Protein AF-A0A1Z9T5D2-F1 (afdb_monomer_lite)

Foldseek 3Di:
DDLVVVLVPDEAECPLCQWQDDPRRHRDDPVVVVVVLVVNVVSVNQEYEEEPVRLPPDPSLQPRDLSHEYEYEYEDDLVLLDLVVVLVRVVVSCVSNNPRHYQEYEHPDQVCLVDPSNVSSVVSVVVVVVVCSPPNHDYDDVPPPVVPD

Structure (mmCIF, N/CA/C/O backbone):
data_AF-A0A1Z9T5D2-F1
#
_entry.id   AF-A0A1Z9T5D2-F1
#
loop_
_atom_site.group_PDB
_atom_site.id
_atom_site.type_symbol
_atom_site.label_atom_id
_atom_site.label_alt_id
_atom_site.label_comp_id
_atom_site.label_asym_id
_atom_site.label_entity_id
_atom_site.label_seq_id
_atom_site.pdbx_PDB_ins_code
_atom_site.Cartn_x
_atom_site.Cartn_y
_atom_site.Cartn_z
_atom_site.occupancy
_atom_site.B_iso_or_equiv
_atom_site.auth_seq_id
_atom_site.auth_comp_id
_atom_site.auth_asym_id
_atom_site.auth_atom_id
_atom_site.pdbx_PDB_model_num
ATOM 1 N N . MET A 1 1 ? -8.525 -21.112 16.787 1.00 65.75 1 MET A N 1
ATOM 2 C CA . MET A 1 1 ? -7.500 -20.065 16.531 1.00 65.75 1 MET A CA 1
ATOM 3 C C . MET A 1 1 ? -7.597 -19.000 17.621 1.00 65.75 1 MET A C 1
ATOM 5 O O . MET A 1 1 ? -8.701 -18.560 17.895 1.00 65.75 1 MET A O 1
ATOM 9 N N . ASN A 1 2 ? -6.492 -18.599 18.263 1.00 87.81 2 ASN A N 1
ATOM 10 C CA . ASN A 1 2 ? -6.529 -17.574 19.321 1.00 87.81 2 ASN A CA 1
ATOM 11 C C . ASN A 1 2 ? -7.010 -16.214 18.758 1.00 87.81 2 ASN A C 1
ATOM 13 O O . ASN A 1 2 ? -6.556 -15.792 17.692 1.00 87.81 2 ASN A O 1
ATOM 17 N N . LYS A 1 3 ? -7.896 -15.520 19.488 1.00 83.38 3 LYS A N 1
ATOM 18 C CA . LYS A 1 3 ? -8.447 -14.192 19.158 1.00 83.38 3 LYS A CA 1
ATOM 19 C C . LYS A 1 3 ? -7.366 -13.158 18.820 1.00 83.38 3 LYS A C 1
ATOM 21 O O . LYS A 1 3 ? -7.546 -12.376 17.891 1.00 83.38 3 LYS A O 1
ATOM 26 N N . SER A 1 4 ? -6.232 -13.178 19.521 1.00 84.50 4 SER A N 1
ATOM 27 C CA . SER A 1 4 ? -5.092 -12.296 19.226 1.00 84.50 4 SER A CA 1
ATOM 28 C C . SER A 1 4 ? -4.488 -12.580 17.841 1.00 84.50 4 SER A C 1
ATOM 30 O O . SER A 1 4 ? -4.288 -11.670 17.037 1.00 84.50 4 SER A O 1
ATOM 32 N N . LYS A 1 5 ? -4.311 -13.866 17.506 1.00 86.38 5 LYS A N 1
ATOM 33 C CA . LYS A 1 5 ? -3.796 -14.321 16.203 1.00 86.38 5 LYS A CA 1
ATOM 34 C C . LYS A 1 5 ? -4.759 -14.024 15.050 1.00 86.38 5 LYS A C 1
ATOM 36 O O . LYS A 1 5 ? -4.313 -13.828 13.927 1.00 86.38 5 LYS A O 1
ATOM 41 N N . PHE A 1 6 ? -6.066 -14.002 15.308 1.00 87.44 6 PHE A N 1
ATOM 42 C CA . PHE A 1 6 ? -7.050 -13.576 14.312 1.00 87.44 6 PHE A CA 1
ATOM 43 C C . PHE A 1 6 ? -6.933 -12.076 14.019 1.00 87.44 6 PHE A C 1
ATOM 45 O O . PHE A 1 6 ? -6.797 -11.684 12.866 1.00 87.44 6 PHE A O 1
ATOM 52 N N . LYS A 1 7 ? -6.910 -11.241 15.064 1.00 84.81 7 LYS A N 1
ATOM 53 C CA . LYS A 1 7 ? -6.838 -9.777 14.940 1.00 84.81 7 LYS A CA 1
ATOM 54 C C . LYS A 1 7 ? -5.613 -9.301 14.159 1.00 84.81 7 LYS A C 1
ATOM 56 O O . LYS A 1 7 ? -5.738 -8.397 13.342 1.00 84.81 7 LYS A O 1
ATOM 61 N N . SER A 1 8 ? -4.456 -9.939 14.345 1.00 84.62 8 SER A N 1
ATOM 62 C CA . SER A 1 8 ? -3.222 -9.578 13.628 1.00 84.62 8 SER A CA 1
ATOM 63 C C . SER A 1 8 ? -3.243 -9.879 12.121 1.00 84.62 8 SER A C 1
ATOM 65 O O . SER A 1 8 ? -2.374 -9.394 11.388 1.00 84.62 8 SER A O 1
ATOM 67 N N . ARG A 1 9 ? -4.228 -10.664 11.661 1.00 88.06 9 ARG A N 1
ATOM 68 C CA . ARG A 1 9 ? -4.466 -11.008 10.250 1.00 88.06 9 ARG A CA 1
ATOM 69 C C . ARG A 1 9 ? -5.486 -10.096 9.571 1.00 88.06 9 ARG A C 1
ATOM 71 O O . ARG A 1 9 ? -5.658 -10.201 8.364 1.00 88.06 9 ARG A O 1
ATOM 78 N N . LEU A 1 10 ? -6.160 -9.228 10.325 1.00 92.94 10 LEU A N 1
ATOM 79 C CA . LEU A 1 10 ? -7.132 -8.293 9.772 1.00 92.94 10 LEU A CA 1
ATOM 80 C C . LEU A 1 10 ? -6.442 -7.013 9.297 1.00 92.94 10 LEU A C 1
ATOM 82 O O . LEU A 1 10 ? -5.561 -6.471 9.968 1.00 92.94 10 LEU A O 1
ATOM 86 N N . ILE A 1 11 ? -6.888 -6.524 8.145 1.00 93.12 11 ILE A N 1
ATOM 87 C CA . ILE A 1 11 ? -6.478 -5.258 7.546 1.00 93.12 11 ILE A CA 1
ATOM 88 C C . ILE A 1 11 ? -7.727 -4.494 7.114 1.00 93.12 11 ILE A C 1
ATOM 90 O O . ILE A 1 11 ? -8.707 -5.095 6.675 1.00 93.12 11 ILE A O 1
ATOM 94 N N . ILE A 1 12 ? -7.713 -3.173 7.271 1.00 93.69 12 ILE A N 1
ATOM 95 C CA . ILE A 1 12 ? -8.830 -2.316 6.871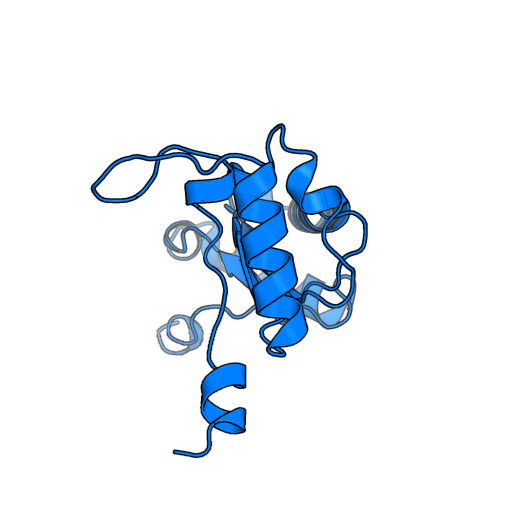 1.00 93.69 12 ILE A CA 1
ATOM 96 C C . ILE A 1 12 ? -8.643 -1.938 5.404 1.00 93.69 12 ILE A C 1
ATOM 98 O O . ILE A 1 12 ? -7.722 -1.190 5.086 1.00 93.69 12 ILE A O 1
ATOM 102 N N . GLY A 1 13 ? -9.519 -2.413 4.522 1.00 92.44 13 GLY A N 1
ATOM 103 C CA . GLY A 1 13 ? -9.605 -1.899 3.155 1.00 92.44 13 GLY A CA 1
ATOM 104 C C . GLY A 1 13 ? -10.225 -0.501 3.146 1.00 92.44 13 GLY A C 1
ATOM 105 O O . GLY A 1 13 ? -11.262 -0.282 3.768 1.00 92.44 13 GLY A O 1
ATOM 106 N N . SER A 1 14 ? -9.596 0.448 2.453 1.00 92.19 14 SER A N 1
ATOM 107 C CA . SER A 1 14 ? -10.001 1.865 2.478 1.00 92.19 14 SER A CA 1
ATOM 108 C C . SER A 1 14 ? -10.577 2.401 1.161 1.00 92.19 14 SER A C 1
ATOM 110 O O . SER A 1 14 ? -10.762 3.608 1.024 1.00 92.19 14 SER A O 1
ATOM 112 N N . ALA A 1 15 ? -10.918 1.533 0.202 1.00 90.44 15 ALA A N 1
ATOM 113 C CA . ALA A 1 15 ? -11.492 1.953 -1.081 1.00 90.44 15 ALA A CA 1
ATOM 114 C C . ALA A 1 15 ? -12.758 2.818 -0.888 1.00 90.44 15 ALA A C 1
ATOM 116 O O . ALA A 1 15 ? -12.799 3.967 -1.329 1.00 90.44 15 ALA A O 1
ATOM 117 N N . ASN A 1 16 ? -13.735 2.339 -0.110 1.00 91.62 16 ASN A N 1
ATOM 118 C CA . ASN A 1 16 ? -14.978 3.075 0.171 1.00 91.62 16 ASN A CA 1
ATOM 119 C C . ASN A 1 16 ? -14.788 4.336 1.029 1.00 91.62 16 ASN A C 1
ATOM 121 O O . ASN A 1 16 ? -15.738 5.089 1.226 1.00 91.62 16 ASN A O 1
ATOM 125 N N . PHE A 1 17 ? -13.598 4.595 1.582 1.00 91.50 17 PHE A N 1
ATOM 126 C CA . PHE A 1 17 ? -13.371 5.819 2.360 1.00 91.50 17 PHE A CA 1
ATOM 127 C C . PHE A 1 17 ? -13.304 7.057 1.461 1.00 91.50 17 PHE A C 1
ATOM 129 O O . PHE A 1 17 ? -13.531 8.181 1.912 1.00 91.50 17 PHE A O 1
ATOM 136 N N . THR A 1 18 ? -12.954 6.872 0.188 1.00 88.25 18 THR A N 1
ATOM 137 C CA . THR A 1 18 ? -12.598 7.986 -0.706 1.00 88.25 18 THR A CA 1
ATOM 138 C C . THR A 1 18 ? -13.406 8.015 -1.988 1.00 88.25 18 THR A C 1
ATOM 140 O O . THR A 1 18 ? -13.596 9.087 -2.557 1.00 88.25 18 THR A O 1
ATOM 143 N N . GLN A 1 19 ? -13.959 6.876 -2.386 1.00 88.56 19 GLN A N 1
ATOM 144 C CA . GLN A 1 19 ? -14.719 6.709 -3.614 1.00 88.56 19 GLN A CA 1
ATOM 145 C C . GLN A 1 19 ? -15.924 5.798 -3.382 1.00 88.56 19 GLN A C 1
ATOM 147 O O . GLN A 1 19 ? -15.987 5.064 -2.395 1.00 88.56 19 GLN A O 1
ATOM 152 N N . ASN A 1 20 ? -16.868 5.848 -4.314 1.00 90.62 20 ASN A N 1
ATOM 153 C CA . ASN A 1 20 ? -17.944 4.873 -4.416 1.00 90.62 20 ASN A CA 1
ATOM 154 C C . ASN A 1 20 ? -17.331 3.535 -4.850 1.00 90.62 20 ASN A C 1
ATOM 156 O O . ASN A 1 20 ? -16.667 3.467 -5.884 1.00 90.62 20 ASN A O 1
ATOM 160 N N . TYR A 1 21 ? -17.470 2.499 -4.026 1.00 88.81 21 TYR A N 1
ATOM 161 C CA . TYR A 1 21 ? -16.844 1.199 -4.270 1.00 88.81 21 TYR A CA 1
ATOM 162 C C . TYR A 1 21 ? -17.685 0.061 -3.675 1.00 88.81 21 TYR A C 1
ATOM 164 O O . TYR A 1 21 ? -18.464 0.269 -2.744 1.00 88.81 21 TYR A O 1
ATOM 172 N N . GLY A 1 22 ? -17.519 -1.151 -4.207 1.00 85.00 22 GLY A N 1
ATOM 173 C CA . GLY A 1 22 ? -18.288 -2.333 -3.814 1.00 85.00 22 GLY A CA 1
ATOM 174 C C . GLY A 1 22 ? -19.652 -2.421 -4.503 1.00 85.00 22 GLY A C 1
ATOM 175 O O . GLY A 1 22 ? -19.981 -1.591 -5.345 1.00 85.00 22 GLY A O 1
ATOM 176 N N . VAL A 1 23 ? -20.431 -3.443 -4.137 1.00 85.69 23 VAL A N 1
ATOM 177 C CA . VAL A 1 23 ? -21.735 -3.759 -4.753 1.00 85.69 23 VAL A CA 1
ATOM 178 C C . VAL A 1 23 ? -22.704 -2.583 -4.652 1.00 85.69 23 VAL A C 1
ATOM 180 O O . VAL A 1 23 ? -23.298 -2.190 -5.649 1.00 85.69 23 VAL A O 1
ATOM 183 N N . ASP A 1 24 ? -22.777 -1.962 -3.477 1.00 87.56 24 ASP A N 1
ATOM 184 C CA . ASP A 1 24 ? -23.694 -0.845 -3.233 1.00 87.56 24 ASP A CA 1
ATOM 185 C C . ASP A 1 24 ? -23.123 0.509 -3.687 1.00 87.56 24 ASP A C 1
ATOM 187 O O . ASP A 1 24 ? -23.804 1.529 -3.619 1.00 87.56 24 ASP A O 1
ATOM 191 N N . SER A 1 25 ? -21.863 0.546 -4.146 1.00 90.00 25 SER A N 1
ATOM 192 C CA . SER A 1 25 ? -21.186 1.755 -4.632 1.00 90.00 25 SER A CA 1
ATOM 193 C C . SER A 1 25 ? -21.246 2.938 -3.647 1.00 90.00 25 SER A C 1
ATOM 195 O O . SER A 1 25 ? -21.424 4.095 -4.026 1.00 90.00 25 SER A O 1
ATOM 197 N N . ILE A 1 26 ? -21.089 2.661 -2.347 1.00 91.50 26 ILE A N 1
ATOM 198 C CA . ILE A 1 26 ? -21.216 3.667 -1.282 1.00 91.50 26 ILE A CA 1
ATOM 199 C C . ILE A 1 26 ? -19.846 4.207 -0.879 1.00 91.50 26 ILE A C 1
ATOM 201 O O . ILE A 1 26 ? -18.946 3.443 -0.514 1.00 91.50 26 ILE A O 1
ATOM 205 N N . ARG A 1 27 ? -19.725 5.537 -0.833 1.00 92.06 27 ARG A N 1
ATOM 206 C CA . ARG A 1 27 ? -18.654 6.229 -0.111 1.00 92.06 27 ARG A CA 1
ATOM 207 C C . ARG A 1 27 ? -19.051 6.476 1.347 1.00 92.06 27 ARG A C 1
ATOM 209 O O . ARG A 1 27 ? -20.074 7.095 1.632 1.00 92.06 27 ARG A O 1
ATOM 216 N N . ILE A 1 28 ? -18.214 6.028 2.278 1.00 91.75 28 ILE A N 1
ATOM 217 C CA . ILE A 1 28 ? -18.450 6.149 3.722 1.00 91.75 28 ILE A CA 1
ATOM 218 C C . ILE A 1 28 ? -18.230 7.603 4.171 1.00 91.75 28 ILE A C 1
ATOM 220 O O . ILE A 1 28 ? -17.262 8.253 3.776 1.00 91.75 28 ILE A O 1
ATOM 224 N N . LYS A 1 29 ? -19.125 8.111 5.029 1.00 91.81 29 LYS A N 1
ATOM 225 C CA . LYS A 1 29 ? -19.013 9.448 5.632 1.00 91.81 29 LYS A CA 1
ATOM 226 C C . LYS A 1 29 ? -17.835 9.532 6.604 1.00 91.81 29 LYS A C 1
ATOM 228 O O . LYS A 1 29 ? -17.504 8.568 7.292 1.00 91.81 29 LYS A O 1
ATOM 233 N N . ASN A 1 30 ? -17.250 10.720 6.735 1.00 89.38 30 ASN A N 1
ATOM 234 C CA . ASN A 1 30 ? -16.082 10.934 7.590 1.00 89.38 30 ASN A CA 1
ATOM 235 C C . ASN A 1 30 ? -16.331 10.589 9.070 1.00 89.38 30 ASN A C 1
ATOM 237 O O . ASN A 1 30 ? -15.408 10.096 9.723 1.00 89.38 30 ASN A O 1
ATOM 241 N N . GLU A 1 31 ? -17.535 10.810 9.619 1.00 91.50 31 GLU A N 1
ATOM 242 C CA . GLU A 1 31 ? -17.824 10.410 11.007 1.00 91.50 31 GLU A CA 1
ATOM 243 C C . GLU A 1 31 ? -17.769 8.889 11.183 1.00 91.50 31 GLU A C 1
ATOM 245 O O . GLU A 1 31 ? -17.197 8.397 12.156 1.00 91.50 31 GLU A O 1
ATOM 250 N N . GLU A 1 32 ? -18.299 8.137 10.218 1.00 94.38 32 GLU A N 1
ATOM 251 C CA . GLU A 1 32 ? -18.285 6.673 10.239 1.00 94.38 32 GLU A CA 1
ATOM 252 C C . GLU A 1 32 ? -16.868 6.126 10.074 1.00 94.38 32 GLU A C 1
ATOM 254 O O . GLU A 1 32 ? -16.465 5.220 10.803 1.00 94.38 32 GLU A O 1
ATOM 259 N N . ILE A 1 33 ? -16.050 6.740 9.215 1.00 92.81 33 ILE A N 1
ATOM 260 C CA . ILE A 1 33 ? -14.635 6.367 9.098 1.00 92.81 33 ILE A CA 1
ATOM 261 C C . ILE A 1 33 ? -13.910 6.561 10.438 1.00 92.81 33 ILE A C 1
ATOM 263 O O . ILE A 1 33 ? -13.168 5.678 10.874 1.00 92.81 33 ILE A O 1
ATOM 267 N N . LYS A 1 34 ? -14.154 7.675 11.145 1.00 91.69 34 LYS A N 1
ATOM 268 C CA . LYS A 1 34 ? -13.580 7.907 12.484 1.00 91.69 34 LYS A CA 1
ATOM 269 C C . LYS A 1 34 ? -14.018 6.830 13.482 1.00 91.69 34 LYS A C 1
ATOM 271 O O . LYS A 1 34 ? -13.181 6.350 14.251 1.00 91.69 34 LYS A O 1
ATOM 276 N N . LYS A 1 35 ? -15.288 6.409 13.455 1.00 95.19 35 LYS A N 1
ATOM 277 C CA . LYS A 1 35 ? -15.800 5.311 14.297 1.00 95.19 35 LYS A CA 1
ATOM 278 C C . LYS A 1 35 ? -15.114 3.983 13.969 1.00 95.19 35 LYS A C 1
ATOM 280 O O . LYS A 1 35 ? -14.643 3.313 14.889 1.00 95.19 35 LYS A O 1
ATOM 285 N N . ILE A 1 36 ? -14.978 3.642 12.685 1.00 94.94 36 ILE A N 1
ATOM 286 C CA . ILE A 1 36 ? -14.284 2.431 12.215 1.00 94.94 36 ILE A CA 1
ATOM 287 C C . ILE A 1 36 ? -12.834 2.415 12.711 1.00 94.94 36 ILE A C 1
ATOM 289 O O . ILE A 1 36 ? -12.400 1.441 13.328 1.00 94.94 36 ILE A O 1
ATOM 293 N N . LEU A 1 37 ? -12.089 3.505 12.502 1.00 93.06 37 LEU A N 1
ATOM 294 C CA . LEU A 1 37 ? -10.689 3.607 12.924 1.00 93.06 37 LEU A CA 1
ATOM 295 C C . LEU A 1 37 ? -10.542 3.557 14.454 1.00 93.06 37 LEU A C 1
ATOM 297 O O . LEU A 1 37 ? -9.624 2.912 14.963 1.00 93.06 37 LEU A O 1
ATOM 301 N N . SER A 1 38 ? -11.457 4.181 15.200 1.00 93.38 38 SER A N 1
ATOM 302 C CA . SER A 1 38 ? -11.478 4.117 16.668 1.00 93.38 38 SER A CA 1
ATOM 303 C C . SER A 1 38 ? -11.723 2.690 17.176 1.00 93.38 38 SER A C 1
ATOM 305 O O . SER A 1 38 ? -10.992 2.186 18.036 1.00 93.38 38 SER A O 1
ATOM 307 N N . LEU A 1 39 ? -12.696 1.987 16.589 1.00 95.12 39 LEU A N 1
ATOM 308 C CA . LEU A 1 39 ? -13.003 0.601 16.934 1.00 95.12 39 LEU A CA 1
ATOM 309 C C . LEU A 1 39 ? -11.839 -0.340 16.599 1.00 95.12 39 LEU A C 1
ATOM 311 O O . LEU A 1 39 ? -11.498 -1.213 17.403 1.00 95.12 39 LEU A O 1
ATOM 315 N N . ALA A 1 40 ? -11.210 -0.150 15.439 1.00 94.06 40 ALA A N 1
ATOM 316 C CA . ALA A 1 40 ? -10.048 -0.918 15.017 1.00 94.06 40 ALA A CA 1
ATOM 317 C C . ALA A 1 40 ? -8.861 -0.712 15.969 1.00 94.06 40 ALA A C 1
ATOM 319 O O . ALA A 1 40 ? -8.283 -1.691 16.452 1.00 94.06 40 ALA A O 1
ATOM 320 N N . LYS A 1 41 ? -8.584 0.547 16.343 1.00 91.56 41 LYS A N 1
ATOM 321 C CA . LYS A 1 41 ? -7.588 0.914 17.359 1.00 91.56 41 LYS A CA 1
ATOM 322 C C . LYS A 1 41 ? -7.829 0.177 18.674 1.00 91.56 41 LYS A C 1
ATOM 324 O O . LYS A 1 41 ? -6.926 -0.503 19.151 1.00 91.56 41 LYS A O 1
ATOM 329 N N . LYS A 1 42 ? -9.046 0.253 19.226 1.00 93.00 42 LYS A N 1
ATOM 330 C CA . LYS A 1 42 ? -9.423 -0.431 20.479 1.00 93.00 42 LYS A CA 1
ATOM 331 C C . LYS A 1 42 ? -9.221 -1.948 20.402 1.00 93.00 42 LYS A C 1
ATOM 333 O O . LYS A 1 42 ? -9.021 -2.608 21.417 1.00 93.00 42 LYS A O 1
ATOM 338 N N . ASN A 1 43 ? -9.276 -2.511 19.197 1.00 92.19 43 ASN A N 1
ATOM 339 C CA . ASN A 1 43 ? -9.149 -3.941 18.961 1.00 92.19 43 ASN A CA 1
ATOM 340 C C . ASN A 1 43 ? -7.761 -4.407 18.519 1.00 92.19 43 ASN A C 1
ATOM 342 O O . ASN A 1 43 ? -7.626 -5.608 18.282 1.00 92.19 43 ASN A O 1
ATOM 346 N N . ASN A 1 44 ? -6.753 -3.530 18.474 1.00 90.75 44 ASN A N 1
ATOM 347 C CA . ASN A 1 44 ? -5.409 -3.819 17.954 1.00 90.75 44 ASN A CA 1
ATOM 348 C C . ASN A 1 44 ? -5.400 -4.233 16.470 1.00 90.75 44 ASN A C 1
ATOM 350 O O . ASN A 1 44 ? -4.548 -5.007 16.041 1.00 90.75 44 ASN A O 1
ATOM 354 N N . ILE A 1 45 ? -6.349 -3.716 15.685 1.00 93.88 45 ILE A N 1
ATOM 355 C CA . ILE A 1 45 ? -6.340 -3.797 14.222 1.00 93.88 45 ILE A CA 1
ATOM 356 C C . ILE A 1 45 ? -5.748 -2.479 13.731 1.00 93.88 45 ILE A C 1
ATOM 358 O O . ILE A 1 45 ? -6.407 -1.442 13.746 1.00 93.88 45 ILE A O 1
ATOM 362 N N . ASN A 1 46 ? -4.470 -2.504 13.370 1.00 91.00 46 ASN A N 1
ATOM 363 C CA . ASN A 1 46 ? -3.674 -1.304 13.113 1.00 91.00 46 ASN A CA 1
ATOM 364 C C . ASN A 1 46 ? -3.054 -1.285 11.712 1.00 91.00 46 ASN A C 1
ATOM 366 O O . ASN A 1 46 ? -2.055 -0.610 11.502 1.00 91.00 46 ASN A O 1
ATOM 370 N N . LYS A 1 47 ? -3.624 -2.013 10.751 1.00 91.62 47 LYS A N 1
ATOM 371 C CA . LYS A 1 47 ? -3.166 -2.020 9.358 1.00 91.62 47 LYS A CA 1
ATOM 372 C C . LYS A 1 47 ? -4.259 -1.487 8.448 1.00 91.62 47 LYS A C 1
ATOM 374 O O . LYS A 1 47 ? -5.423 -1.858 8.612 1.00 91.62 47 LYS A O 1
ATOM 379 N N . ILE A 1 48 ? -3.878 -0.651 7.491 1.00 91.62 48 ILE A N 1
ATOM 380 C CA . ILE A 1 48 ? -4.784 -0.088 6.488 1.00 91.62 48 ILE A CA 1
ATOM 381 C C . ILE A 1 48 ? -4.225 -0.396 5.106 1.00 91.62 48 ILE A C 1
ATOM 383 O O . ILE A 1 48 ? -3.072 -0.075 4.829 1.00 91.62 48 ILE A O 1
ATOM 387 N N . ASP A 1 49 ? -5.059 -0.995 4.261 1.00 91.12 49 ASP A N 1
ATOM 388 C CA . ASP A 1 49 ? -4.807 -1.189 2.840 1.00 91.12 49 ASP A CA 1
ATOM 389 C C . ASP A 1 49 ? -5.433 -0.049 2.034 1.00 91.12 49 ASP A C 1
ATOM 391 O O . ASP A 1 49 ? -6.617 0.279 2.177 1.00 91.12 49 ASP A O 1
ATOM 395 N N . THR A 1 50 ? -4.619 0.583 1.198 1.00 90.19 50 THR A N 1
ATOM 396 C CA . THR A 1 50 ? -4.969 1.765 0.409 1.00 90.19 50 THR A CA 1
ATOM 397 C C . THR A 1 50 ? -4.215 1.770 -0.925 1.00 90.19 50 THR A C 1
ATOM 399 O O . THR A 1 50 ? -3.531 0.804 -1.274 1.00 90.19 50 THR A O 1
ATOM 402 N N . ALA A 1 51 ? -4.374 2.832 -1.708 1.00 87.38 51 ALA A N 1
ATOM 403 C CA . ALA A 1 51 ? -3.728 3.031 -2.998 1.00 87.38 51 ALA A CA 1
ATOM 404 C C . ALA A 1 51 ? -3.551 4.531 -3.287 1.00 87.38 51 ALA A C 1
ATOM 406 O O . ALA A 1 51 ? -4.255 5.366 -2.720 1.00 87.38 51 ALA A O 1
ATOM 407 N N . GLU A 1 52 ? -2.607 4.877 -4.166 1.00 84.50 52 GLU A N 1
ATOM 408 C CA . GLU A 1 52 ? -2.295 6.260 -4.564 1.00 84.50 52 GLU A CA 1
ATOM 409 C C . GLU A 1 52 ? -3.540 7.037 -5.018 1.00 84.50 52 GLU A C 1
ATOM 411 O O . GLU A 1 52 ? -3.744 8.195 -4.648 1.00 84.50 52 GLU A O 1
ATOM 416 N N . ASN A 1 53 ? -4.416 6.389 -5.785 1.00 82.81 53 ASN A N 1
ATOM 417 C CA . ASN A 1 53 ? -5.651 6.989 -6.284 1.00 82.81 53 ASN A CA 1
ATOM 418 C C . ASN A 1 53 ? -6.641 7.371 -5.168 1.00 82.81 53 ASN A C 1
ATOM 420 O O . ASN A 1 53 ? -7.429 8.289 -5.373 1.00 82.81 53 ASN A O 1
ATOM 424 N N . TYR A 1 54 ? -6.570 6.746 -3.988 1.00 82.19 54 TYR A N 1
ATOM 425 C CA . TYR A 1 54 ? -7.447 7.053 -2.849 1.00 82.19 54 TYR A CA 1
ATOM 426 C C . TYR A 1 54 ? -6.992 8.294 -2.069 1.00 82.19 54 TYR A C 1
ATOM 428 O O . TYR A 1 54 ? -7.743 8.833 -1.264 1.00 82.19 54 TYR A O 1
ATOM 436 N N . LEU A 1 55 ? -5.766 8.773 -2.288 1.00 72.44 55 LEU A N 1
ATOM 437 C CA . LEU A 1 55 ? -5.186 9.887 -1.527 1.00 72.44 55 LEU A CA 1
ATOM 438 C C . LEU A 1 55 ? -5.507 11.249 -2.123 1.00 72.44 55 LEU A C 1
ATOM 440 O O . LEU A 1 55 ? -5.428 12.267 -1.431 1.00 72.44 55 LEU A O 1
ATOM 444 N N . LYS A 1 56 ? -5.862 11.277 -3.409 1.00 65.50 56 LYS A N 1
ATOM 445 C CA . LYS A 1 56 ? -6.160 12.516 -4.116 1.00 65.50 56 LYS A CA 1
ATOM 446 C C . LYS A 1 56 ? -7.355 13.191 -3.438 1.00 65.50 56 LYS A C 1
ATOM 448 O O . LYS A 1 56 ? -8.462 12.663 -3.432 1.00 65.50 56 LYS A O 1
ATOM 453 N N . ASN A 1 57 ? -7.105 14.373 -2.875 1.00 57.75 57 ASN A N 1
ATOM 454 C CA . ASN A 1 57 ? -8.095 15.280 -2.284 1.00 57.75 57 ASN A CA 1
ATOM 455 C C . ASN A 1 57 ? -8.691 14.859 -0.927 1.00 57.75 57 ASN A C 1
ATOM 457 O O . ASN A 1 57 ? -9.759 15.358 -0.570 1.00 57.75 57 ASN A O 1
ATOM 461 N N . ASN A 1 58 ? -8.041 13.977 -0.150 1.00 64.38 58 ASN A N 1
ATOM 462 C CA . ASN A 1 58 ? -8.595 13.556 1.141 1.00 64.38 58 ASN A CA 1
ATOM 463 C C . ASN A 1 58 ? -7.641 13.745 2.335 1.00 64.38 58 ASN A C 1
ATOM 465 O O . ASN A 1 58 ? -6.747 12.936 2.579 1.00 64.38 58 ASN A O 1
ATOM 469 N N . LEU A 1 59 ? -7.929 14.767 3.155 1.00 72.44 59 LEU A N 1
ATOM 470 C CA . LEU A 1 59 ? -7.303 15.026 4.466 1.00 72.44 59 LEU A CA 1
ATOM 471 C C . LEU A 1 59 ? -7.518 13.889 5.486 1.00 72.44 59 LEU A C 1
ATOM 473 O O . LEU A 1 59 ? -7.013 13.937 6.609 1.00 72.44 59 LEU A O 1
ATOM 477 N N . LEU A 1 60 ? -8.298 12.866 5.136 1.00 77.44 60 LEU A N 1
ATOM 478 C CA . LEU A 1 60 ? -8.501 11.692 5.969 1.00 77.44 60 LEU A CA 1
ATOM 479 C C . LEU A 1 60 ? -7.175 11.003 6.301 1.00 77.44 60 LEU A C 1
ATOM 481 O O . LEU A 1 60 ? -6.892 10.787 7.476 1.00 77.44 60 LEU A O 1
ATOM 485 N N . PHE A 1 61 ? -6.360 10.677 5.291 1.00 75.56 61 PHE A N 1
ATOM 486 C CA . PHE A 1 61 ? -5.149 9.872 5.489 1.00 75.56 61 PHE A CA 1
ATOM 487 C C . PHE A 1 61 ? -4.011 10.640 6.166 1.00 75.56 61 PHE A C 1
ATOM 489 O O . PHE A 1 61 ? -3.168 10.023 6.818 1.00 75.56 61 PHE A O 1
ATOM 496 N N . THR A 1 62 ? -4.019 11.974 6.095 1.00 73.75 62 THR A N 1
ATOM 497 C CA . THR A 1 62 ? -3.040 12.828 6.784 1.00 73.75 62 THR A CA 1
ATOM 498 C C . THR A 1 62 ? -3.273 12.899 8.294 1.00 73.75 62 THR A C 1
ATOM 500 O O . THR A 1 62 ? -2.339 13.197 9.036 1.00 73.75 62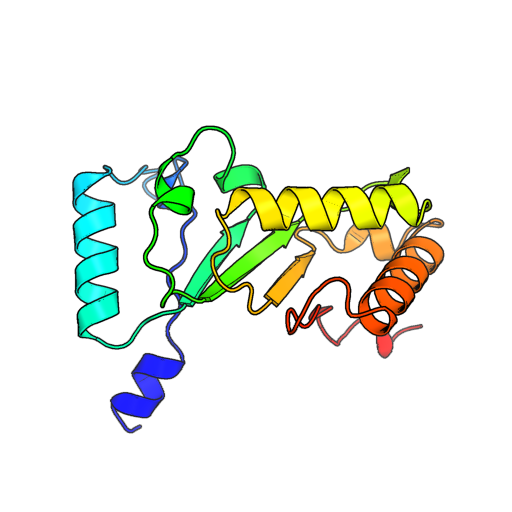 THR A O 1
ATOM 503 N N . ASN A 1 63 ? -4.498 12.607 8.749 1.00 77.50 63 ASN A N 1
ATOM 504 C CA . ASN A 1 63 ? -4.922 12.682 10.153 1.00 77.50 63 ASN A CA 1
ATOM 505 C C . ASN A 1 63 ? -5.073 11.307 10.824 1.00 77.50 63 ASN A C 1
ATOM 507 O O . ASN A 1 63 ? -5.524 11.212 11.969 1.00 77.50 63 ASN A O 1
ATOM 511 N N . ILE A 1 64 ? -4.717 10.224 10.128 1.00 83.12 64 ILE A N 1
ATOM 512 C CA . ILE A 1 64 ? -4.724 8.883 10.715 1.00 83.12 64 ILE A CA 1
ATOM 513 C C . ILE A 1 64 ? -3.662 8.806 11.812 1.00 83.12 64 ILE A C 1
ATOM 515 O O . ILE A 1 64 ? -2.557 9.326 11.684 1.00 83.12 64 ILE A O 1
ATOM 519 N N . ASN A 1 65 ? -4.008 8.143 12.915 1.00 84.12 65 ASN A N 1
ATOM 520 C CA . ASN A 1 65 ? -3.094 7.951 14.033 1.00 84.12 65 ASN A CA 1
ATOM 521 C C . ASN A 1 65 ? -1.840 7.165 13.596 1.00 84.12 65 ASN A C 1
ATOM 523 O O . ASN A 1 65 ? -1.967 6.0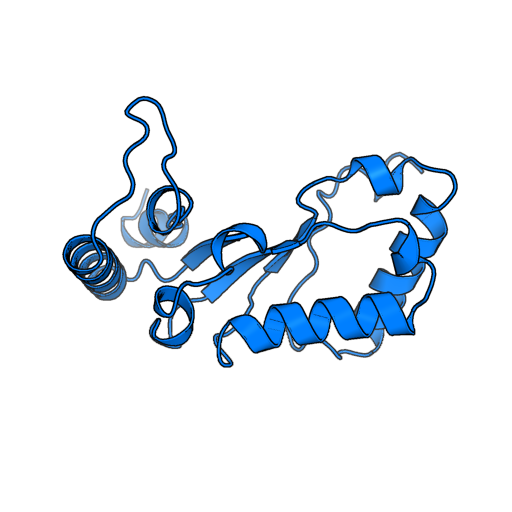97 13.001 1.00 84.12 65 ASN A O 1
ATOM 527 N N . LYS A 1 66 ? -0.649 7.632 13.990 1.00 83.25 66 LYS A N 1
ATOM 528 C CA . LYS A 1 66 ? 0.659 7.041 13.636 1.00 83.25 66 LYS A CA 1
ATOM 529 C C . LYS A 1 66 ? 0.843 5.566 14.008 1.00 83.25 66 LYS A C 1
ATOM 531 O O . LYS A 1 66 ? 1.745 4.920 13.490 1.00 83.25 66 LYS A O 1
ATOM 536 N N . GLN A 1 67 ? 0.013 5.020 14.898 1.00 85.44 67 GLN A N 1
ATOM 537 C CA . GLN A 1 67 ? 0.007 3.586 15.200 1.00 85.44 67 GLN A CA 1
ATOM 538 C C . GLN A 1 67 ? -0.423 2.723 14.000 1.00 85.44 67 GLN A C 1
ATOM 540 O O . GLN A 1 67 ? -0.185 1.514 14.005 1.00 85.44 67 GLN A O 1
ATOM 545 N N . PHE A 1 68 ? -1.155 3.309 13.042 1.00 88.88 68 PHE A N 1
ATOM 546 C CA . PHE A 1 68 ? -1.614 2.599 11.863 1.00 88.88 68 PHE A CA 1
ATOM 547 C C . PHE A 1 68 ? -0.464 2.453 10.877 1.00 88.88 68 PHE A C 1
ATOM 549 O O . PHE A 1 68 ? 0.190 3.420 10.487 1.00 88.88 68 PHE A O 1
ATOM 556 N N . LYS A 1 69 ? -0.254 1.217 10.452 1.00 86.94 69 LYS A N 1
ATOM 557 C CA . LYS A 1 69 ? 0.696 0.847 9.422 1.00 86.94 69 LYS A CA 1
ATOM 558 C C . LYS A 1 69 ? 0.009 0.857 8.069 1.00 86.94 69 LYS A C 1
ATOM 560 O O . LYS A 1 69 ? -1.055 0.253 7.898 1.00 86.94 69 LYS A O 1
ATOM 565 N N . ILE A 1 70 ? 0.626 1.549 7.122 1.00 87.00 70 ILE A N 1
ATOM 566 C CA . ILE A 1 70 ? 0.068 1.740 5.787 1.00 87.00 70 ILE A CA 1
ATOM 567 C C . ILE A 1 70 ? 0.620 0.681 4.833 1.00 87.00 70 ILE A C 1
ATOM 569 O O . ILE A 1 70 ? 1.835 0.490 4.723 1.00 87.00 70 ILE A O 1
ATOM 573 N N . PHE A 1 71 ? -0.306 0.018 4.145 1.00 88.81 71 PHE A N 1
ATOM 574 C CA . PHE A 1 71 ? -0.090 -0.858 3.002 1.00 88.81 71 PHE A CA 1
ATOM 575 C C . PHE A 1 71 ? -0.670 -0.122 1.804 1.00 88.81 71 PHE A C 1
ATOM 577 O O . PHE A 1 71 ? -1.877 0.100 1.744 1.00 88.81 71 PHE A O 1
ATOM 584 N N . SER A 1 72 ? 0.176 0.335 0.888 1.00 87.31 72 SER A N 1
ATOM 585 C CA . SER A 1 72 ? -0.273 1.189 -0.213 1.00 87.31 72 SER A CA 1
ATOM 586 C C . SER A 1 72 ? 0.138 0.630 -1.562 1.00 87.3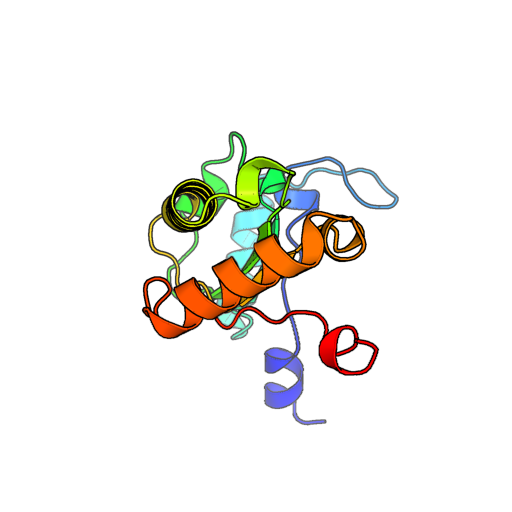1 72 SER A C 1
ATOM 588 O O . SER A 1 72 ? 1.114 -0.107 -1.666 1.00 87.31 72 SER A O 1
ATOM 590 N N . LYS A 1 73 ? -0.606 0.989 -2.603 1.00 87.56 73 LYS A N 1
ATOM 591 C CA . LYS A 1 73 ? -0.344 0.605 -3.991 1.00 87.56 73 LYS A CA 1
ATOM 592 C C . LYS A 1 73 ? 0.028 1.847 -4.793 1.00 87.56 73 LYS A C 1
ATOM 594 O O . LYS A 1 73 ? -0.642 2.870 -4.660 1.00 87.56 73 LYS A O 1
ATOM 599 N N . ILE A 1 74 ? 1.071 1.749 -5.608 1.00 87.38 74 ILE A N 1
ATOM 600 C CA . ILE A 1 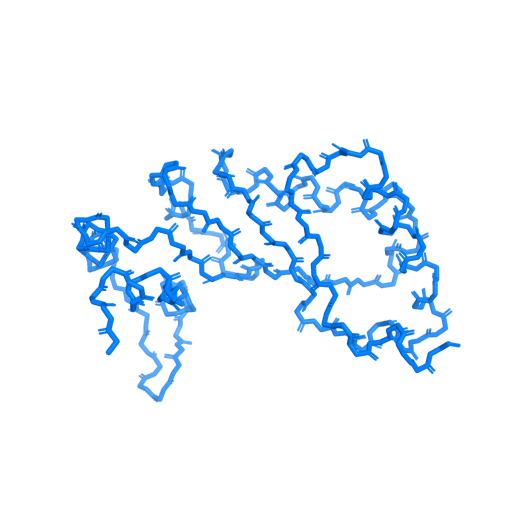74 ? 1.518 2.798 -6.530 1.00 87.38 74 ILE A CA 1
ATOM 601 C C . ILE A 1 74 ? 1.446 2.290 -7.967 1.00 87.38 74 ILE A C 1
ATOM 603 O O . ILE A 1 74 ? 1.623 1.093 -8.212 1.00 87.38 74 ILE A O 1
ATOM 607 N N . GLU A 1 75 ? 1.167 3.185 -8.910 1.00 89.00 75 GLU A N 1
ATOM 608 C CA . GLU A 1 75 ? 1.062 2.834 -10.324 1.00 89.00 75 GLU A CA 1
ATOM 609 C C . GLU A 1 75 ? 2.339 3.247 -11.081 1.00 89.00 75 GLU A C 1
ATOM 611 O O . GLU A 1 75 ? 2.560 4.433 -11.359 1.00 89.00 75 GLU A O 1
ATOM 616 N N . PRO A 1 76 ? 3.239 2.294 -11.384 1.00 89.06 76 PRO A N 1
ATOM 617 C CA . PRO A 1 76 ? 4.430 2.581 -12.174 1.00 89.06 76 PRO A CA 1
ATOM 618 C C . PRO A 1 76 ? 4.071 2.912 -13.626 1.00 89.06 76 PRO A C 1
ATOM 620 O O . PRO A 1 76 ? 3.084 2.437 -14.179 1.00 89.06 76 PRO A O 1
ATOM 623 N N . ASN A 1 77 ? 4.922 3.696 -14.286 1.00 91.62 77 ASN A N 1
ATOM 624 C CA . ASN A 1 77 ? 4.775 4.005 -15.708 1.00 91.62 77 ASN A CA 1
ATOM 625 C C . ASN A 1 77 ? 6.130 3.995 -16.426 1.00 91.62 77 ASN A C 1
ATOM 627 O O . ASN A 1 77 ? 7.179 3.806 -15.812 1.00 91.62 77 ASN A O 1
ATOM 631 N N . SER A 1 78 ? 6.122 4.230 -17.738 1.00 92.94 78 SER A N 1
ATOM 632 C CA . SER A 1 78 ? 7.326 4.185 -18.575 1.00 92.94 78 SER A CA 1
ATOM 633 C C . SER A 1 78 ? 8.440 5.147 -18.146 1.00 92.94 78 SER A C 1
ATOM 635 O O . SER A 1 78 ? 9.593 4.888 -18.471 1.00 92.94 78 SER A O 1
ATOM 637 N N . LYS A 1 79 ? 8.147 6.212 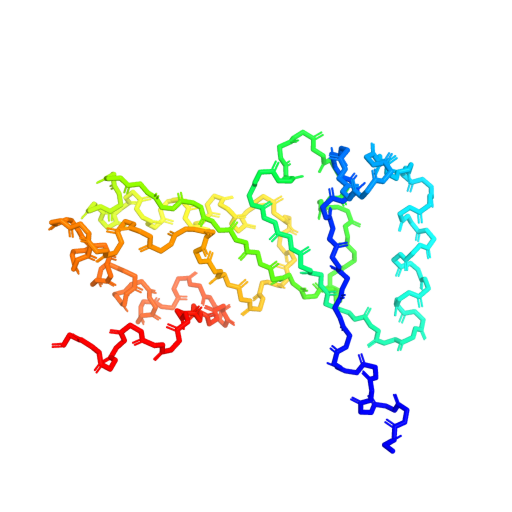-17.385 1.00 95.25 79 LYS A N 1
ATOM 638 C CA . LYS A 1 79 ? 9.160 7.154 -16.873 1.00 95.25 79 LYS A CA 1
ATOM 639 C C . LYS A 1 79 ? 9.986 6.577 -15.720 1.00 95.25 79 LYS A C 1
ATOM 641 O O . LYS A 1 79 ? 11.061 7.091 -15.431 1.00 95.25 79 LYS A O 1
ATOM 646 N N . TRP A 1 80 ? 9.536 5.484 -15.099 1.00 94.19 80 TRP A N 1
ATOM 647 C CA . TRP A 1 80 ? 10.252 4.802 -14.011 1.00 94.19 80 TRP A CA 1
ATOM 648 C C . TRP A 1 80 ? 11.548 4.114 -14.469 1.00 94.19 80 TRP A C 1
ATOM 650 O O . TRP A 1 80 ? 12.288 3.586 -13.642 1.00 94.19 80 TRP A O 1
ATOM 660 N N . ILE A 1 81 ? 11.856 4.141 -15.772 1.00 95.31 81 ILE A N 1
ATOM 661 C CA . ILE A 1 81 ? 13.181 3.781 -16.296 1.00 95.31 81 ILE A CA 1
ATOM 662 C C . ILE A 1 81 ? 14.292 4.708 -15.774 1.00 95.31 81 ILE A C 1
ATOM 664 O O . ILE A 1 81 ? 15.438 4.267 -15.681 1.00 95.31 81 ILE A O 1
ATOM 668 N N . SER A 1 82 ? 13.965 5.956 -15.406 1.00 96.62 82 SER A N 1
ATOM 669 C CA . SER A 1 82 ? 14.868 6.861 -14.684 1.00 96.62 82 SER A CA 1
ATOM 670 C C . SER A 1 82 ? 14.814 6.547 -13.192 1.00 96.62 82 SER A C 1
ATOM 672 O O . SER A 1 82 ? 13.735 6.495 -12.590 1.00 96.62 82 SER A O 1
ATOM 674 N N . LEU A 1 83 ? 15.991 6.352 -12.600 1.00 92.38 83 LEU A N 1
ATOM 675 C CA . LEU A 1 83 ? 16.135 6.090 -11.173 1.00 92.38 83 LEU A CA 1
ATOM 676 C C . LEU A 1 83 ? 15.649 7.288 -10.350 1.00 92.38 83 LEU A C 1
ATOM 678 O O . LEU A 1 83 ? 14.937 7.107 -9.366 1.00 92.38 83 LEU A O 1
ATOM 682 N N . GLU A 1 84 ? 15.968 8.503 -10.792 1.00 94.25 84 GLU A N 1
ATOM 683 C CA . GLU A 1 84 ? 15.586 9.759 -10.147 1.00 94.25 84 GLU A CA 1
ATOM 684 C C . GLU A 1 84 ? 14.067 9.939 -10.161 1.00 94.25 84 GLU A C 1
ATOM 686 O O . GLU A 1 84 ? 13.465 10.290 -9.145 1.00 94.25 84 GLU A O 1
ATOM 691 N N . PHE A 1 85 ? 13.421 9.654 -11.298 1.00 94.81 85 PHE A N 1
ATOM 692 C CA . PHE A 1 85 ? 11.965 9.723 -11.400 1.00 94.81 85 PHE A CA 1
ATOM 693 C C . PHE A 1 85 ? 11.294 8.690 -10.492 1.00 94.81 85 PHE A C 1
ATOM 695 O O . PHE A 1 85 ? 10.345 9.020 -9.777 1.00 94.81 85 PHE A O 1
ATOM 702 N N . CYS A 1 86 ? 11.800 7.453 -10.501 1.00 90.94 86 CYS A N 1
ATOM 703 C CA . CYS A 1 86 ? 11.332 6.378 -9.632 1.00 90.94 86 CYS A CA 1
ATOM 704 C C . CYS A 1 86 ? 11.451 6.774 -8.151 1.00 90.94 86 CYS A C 1
ATOM 706 O O . CYS A 1 86 ? 10.477 6.678 -7.405 1.00 90.94 86 CYS A O 1
ATOM 708 N N . GLN A 1 87 ? 12.616 7.280 -7.738 1.00 89.69 87 GLN A N 1
ATOM 709 C CA . GLN A 1 87 ? 12.868 7.736 -6.373 1.00 89.69 87 GLN A CA 1
ATOM 710 C C . GLN A 1 87 ? 11.909 8.853 -5.970 1.00 89.69 87 GLN A C 1
ATOM 712 O O . GLN A 1 87 ? 11.214 8.730 -4.962 1.00 89.69 87 GLN A O 1
ATOM 717 N N . LYS A 1 88 ? 11.818 9.912 -6.783 1.00 90.50 88 LYS A N 1
ATOM 718 C CA . LYS A 1 88 ? 10.945 11.053 -6.503 1.00 90.50 88 LYS A CA 1
ATOM 719 C C . LYS A 1 88 ? 9.494 10.614 -6.331 1.00 90.50 88 LYS A C 1
ATOM 721 O O . LYS A 1 88 ? 8.836 11.031 -5.385 1.00 90.50 88 LYS A O 1
ATOM 726 N N . LYS A 1 89 ? 8.996 9.733 -7.206 1.00 89.44 89 LYS A N 1
ATOM 727 C CA . LYS A 1 89 ? 7.621 9.228 -7.108 1.00 89.44 89 LYS A CA 1
ATOM 728 C C . LYS A 1 89 ? 7.356 8.449 -5.829 1.00 89.44 89 LYS A C 1
ATOM 730 O O . LYS A 1 89 ? 6.291 8.614 -5.241 1.00 89.44 89 LYS A O 1
ATOM 735 N N . LEU A 1 90 ? 8.314 7.648 -5.377 1.00 86.38 90 LEU A N 1
ATOM 736 C CA . LEU A 1 90 ? 8.192 6.915 -4.120 1.00 86.38 90 LEU A CA 1
ATOM 737 C C . LEU A 1 90 ? 8.229 7.844 -2.906 1.00 86.38 90 LEU A C 1
ATOM 739 O O . LEU A 1 90 ? 7.422 7.687 -1.993 1.00 86.38 90 LEU A O 1
ATOM 743 N N . GLU A 1 91 ? 9.117 8.835 -2.908 1.00 85.25 91 GLU A N 1
ATOM 744 C CA . GLU A 1 91 ? 9.194 9.830 -1.838 1.00 85.25 91 GLU A CA 1
ATOM 745 C C . GLU A 1 91 ? 7.928 10.687 -1.755 1.00 85.25 91 GLU A C 1
ATOM 747 O O . GLU A 1 91 ? 7.404 10.890 -0.661 1.00 85.25 91 GLU A O 1
ATOM 752 N N . ASP A 1 92 ? 7.413 11.160 -2.891 1.00 85.94 92 ASP A N 1
ATOM 753 C CA . ASP A 1 92 ? 6.177 11.945 -2.958 1.00 85.94 92 ASP A CA 1
ATOM 754 C C . ASP A 1 92 ? 4.980 11.122 -2.456 1.00 85.94 92 ASP A C 1
ATOM 756 O O . ASP A 1 92 ? 4.174 11.602 -1.652 1.00 85.94 92 ASP A O 1
ATOM 760 N N . HIS A 1 93 ? 4.905 9.849 -2.860 1.00 84.31 93 HIS A N 1
ATOM 761 C CA . HIS A 1 93 ? 3.887 8.920 -2.374 1.00 84.31 93 HIS A CA 1
ATOM 762 C C . HIS A 1 93 ? 3.978 8.727 -0.863 1.00 84.31 93 HIS A C 1
ATOM 764 O O . HIS A 1 93 ? 2.960 8.783 -0.181 1.00 84.31 93 HIS A O 1
ATOM 770 N N . ILE A 1 94 ? 5.181 8.585 -0.303 1.00 80.69 94 ILE A N 1
ATOM 771 C CA . ILE A 1 94 ? 5.357 8.462 1.150 1.00 80.69 94 ILE A CA 1
ATOM 772 C C . ILE A 1 94 ? 4.966 9.747 1.884 1.00 80.69 94 ILE A C 1
ATOM 774 O O . ILE A 1 94 ? 4.240 9.706 2.882 1.00 80.69 94 ILE A O 1
ATOM 778 N N . LYS A 1 95 ? 5.398 10.905 1.380 1.00 80.06 95 LYS A N 1
ATOM 779 C CA . LYS A 1 95 ? 5.088 12.213 1.975 1.00 80.06 95 LYS A CA 1
ATOM 780 C C . LYS A 1 95 ? 3.584 12.477 2.035 1.00 80.06 95 LYS A C 1
ATOM 782 O O . LYS A 1 95 ? 3.121 13.089 2.997 1.00 80.06 95 LYS A O 1
ATOM 787 N N . SER A 1 96 ? 2.810 11.957 1.080 1.00 79.25 96 SER A N 1
ATOM 788 C CA . SER A 1 96 ? 1.351 12.132 1.050 1.00 79.25 96 SER A CA 1
ATOM 789 C C . SER A 1 96 ? 0.607 11.557 2.272 1.00 79.25 96 SER A C 1
ATOM 791 O O . SER A 1 96 ? -0.524 11.953 2.541 1.00 79.25 96 SER A O 1
ATOM 793 N N . PHE A 1 97 ? 1.251 10.701 3.077 1.00 74.25 97 PHE A N 1
ATOM 794 C CA . PHE A 1 97 ? 0.678 10.122 4.301 1.00 74.25 97 PHE A CA 1
ATOM 795 C C . PHE A 1 97 ? 1.195 10.756 5.600 1.00 74.25 97 PHE A C 1
ATOM 797 O O . PHE A 1 97 ? 1.100 10.140 6.664 1.00 74.25 97 PHE A O 1
ATOM 804 N N . ASN A 1 98 ? 1.744 11.973 5.539 1.00 71.81 98 ASN A N 1
ATOM 805 C CA . ASN A 1 98 ? 2.122 12.777 6.710 1.00 71.81 98 ASN A CA 1
ATOM 806 C C . ASN A 1 98 ? 2.983 12.018 7.748 1.00 71.81 98 ASN A C 1
ATOM 808 O O . ASN A 1 98 ? 2.746 12.074 8.956 1.00 71.81 98 ASN A O 1
ATOM 812 N N . ASN A 1 99 ? 3.992 11.283 7.272 1.00 62.34 99 ASN A N 1
ATOM 813 C CA . ASN A 1 99 ? 4.922 10.496 8.095 1.00 62.34 99 ASN A CA 1
ATOM 814 C C . ASN A 1 99 ? 4.296 9.323 8.880 1.00 62.34 99 ASN A C 1
ATOM 816 O O . ASN A 1 99 ? 4.903 8.842 9.842 1.00 62.34 99 ASN A O 1
ATOM 820 N N . ASN A 1 100 ? 3.113 8.832 8.492 1.00 65.06 100 ASN A N 1
ATOM 821 C CA . ASN A 1 100 ? 2.643 7.528 8.966 1.00 65.06 100 ASN A CA 1
ATOM 822 C C . ASN A 1 100 ? 3.632 6.429 8.549 1.00 65.06 100 ASN A C 1
ATOM 824 O O . ASN A 1 100 ? 4.233 6.489 7.474 1.00 65.06 100 ASN A O 1
ATOM 828 N N . SER A 1 101 ? 3.820 5.415 9.400 1.00 67.38 101 SER A N 1
ATOM 829 C CA . SER A 1 101 ? 4.761 4.336 9.100 1.00 67.38 101 SER A CA 1
ATOM 830 C C . SER A 1 101 ? 4.236 3.478 7.948 1.00 67.38 101 SER A C 1
ATOM 832 O O . SER A 1 101 ? 3.257 2.741 8.108 1.00 67.38 101 SER A O 1
ATOM 834 N N . PHE A 1 102 ? 4.895 3.556 6.794 1.00 72.94 102 PHE A N 1
ATOM 835 C CA . PHE A 1 102 ? 4.686 2.616 5.700 1.00 72.94 102 PHE A CA 1
ATOM 836 C C . PHE A 1 102 ? 5.333 1.284 6.025 1.00 72.94 102 PHE A C 1
ATOM 838 O O . PHE A 1 102 ? 6.541 1.210 6.255 1.00 72.94 102 PHE A O 1
ATOM 845 N N . GLU A 1 103 ? 4.528 0.229 5.995 1.00 72.00 103 GLU A N 1
ATOM 846 C CA . GLU A 1 103 ? 5.035 -1.131 6.140 1.00 72.00 103 GLU A CA 1
ATOM 847 C C . GLU A 1 103 ? 5.335 -1.734 4.764 1.00 72.00 103 GLU A C 1
ATOM 849 O O . GLU A 1 103 ? 6.405 -2.314 4.582 1.00 72.00 103 GLU A O 1
ATOM 854 N N . ILE A 1 104 ? 4.442 -1.549 3.778 1.00 77.00 104 ILE A N 1
ATOM 855 C CA . ILE A 1 104 ? 4.581 -2.136 2.434 1.00 77.00 104 ILE A CA 1
ATOM 856 C C . ILE A 1 104 ? 4.062 -1.187 1.344 1.00 77.00 104 ILE A C 1
ATOM 858 O O . ILE A 1 104 ? 3.017 -0.549 1.499 1.00 77.00 104 ILE A O 1
ATOM 862 N N . ILE A 1 105 ? 4.783 -1.144 0.217 1.00 82.00 105 ILE A N 1
ATOM 863 C CA . ILE A 1 105 ? 4.329 -0.547 -1.046 1.00 82.00 105 ILE A CA 1
ATOM 864 C C . ILE A 1 105 ? 4.248 -1.652 -2.106 1.00 82.00 105 ILE A C 1
ATOM 866 O O . ILE A 1 105 ? 5.224 -2.365 -2.344 1.00 82.00 105 ILE A O 1
ATOM 870 N N . PHE A 1 106 ? 3.087 -1.776 -2.743 1.00 84.44 106 PHE A N 1
ATOM 871 C CA . PHE A 1 106 ? 2.815 -2.696 -3.844 1.00 84.44 106 PHE A CA 1
ATOM 872 C C . PHE A 1 106 ? 2.719 -1.948 -5.172 1.00 84.44 106 PHE A C 1
ATOM 874 O O . PHE A 1 106 ? 2.397 -0.760 -5.210 1.00 84.44 106 PHE A O 1
ATOM 881 N N . PHE A 1 107 ? 2.907 -2.667 -6.273 1.00 86.31 107 PHE A N 1
ATOM 882 C CA . PHE A 1 107 ? 2.458 -2.191 -7.576 1.00 86.31 107 PHE A CA 1
ATOM 883 C C . PHE A 1 107 ? 0.971 -2.466 -7.721 1.00 86.31 107 PHE A C 1
ATOM 885 O O . PHE A 1 107 ? 0.518 -3.581 -7.470 1.00 86.31 107 PHE A O 1
ATOM 892 N N . HIS A 1 108 ? 0.217 -1.440 -8.105 1.00 82.56 108 HIS A N 1
ATOM 893 C CA . HIS A 1 108 ? -1.193 -1.614 -8.433 1.00 82.56 108 HIS A CA 1
ATOM 894 C C . HIS A 1 108 ? -1.341 -2.503 -9.674 1.00 82.56 108 HIS A C 1
ATOM 896 O O . HIS A 1 108 ? -2.202 -3.374 -9.719 1.00 82.56 108 HIS A O 1
ATOM 902 N N . ASP A 1 109 ? -0.441 -2.326 -10.641 1.00 83.44 109 ASP A N 1
ATOM 903 C CA . ASP A 1 109 ? -0.399 -3.098 -11.869 1.00 83.44 109 ASP A CA 1
ATOM 904 C C . ASP A 1 109 ? 1.032 -3.545 -12.185 1.00 83.44 109 ASP A C 1
ATOM 906 O O . ASP A 1 109 ? 1.960 -2.739 -12.293 1.00 83.44 109 ASP A O 1
ATOM 910 N N . ILE A 1 110 ? 1.206 -4.855 -12.337 1.00 86.62 110 ILE A N 1
ATOM 911 C CA . ILE A 1 110 ? 2.491 -5.482 -12.651 1.00 86.62 110 ILE A CA 1
ATOM 912 C C . ILE A 1 110 ? 2.750 -5.595 -14.155 1.00 86.62 110 ILE A C 1
ATOM 914 O O . ILE A 1 110 ? 3.873 -5.917 -14.533 1.00 86.62 110 ILE A O 1
ATOM 918 N N . ARG A 1 111 ? 1.773 -5.305 -15.029 1.00 89.50 111 ARG A N 1
ATOM 919 C CA . ARG A 1 111 ? 1.915 -5.430 -16.494 1.00 89.50 111 ARG A CA 1
ATOM 920 C C . ARG A 1 111 ? 3.120 -4.664 -17.039 1.00 89.50 111 ARG A C 1
ATOM 922 O O . ARG A 1 111 ? 3.782 -5.153 -17.948 1.00 89.50 111 ARG A O 1
ATOM 929 N N . ILE A 1 112 ? 3.471 -3.521 -16.439 1.00 88.81 112 ILE A N 1
ATOM 930 C CA . ILE A 1 112 ? 4.662 -2.738 -16.814 1.00 88.81 112 ILE A CA 1
ATOM 931 C C . ILE A 1 112 ? 5.961 -3.564 -16.724 1.00 88.81 112 ILE A C 1
ATOM 933 O O . ILE A 1 112 ? 6.879 -3.351 -17.518 1.00 88.81 112 ILE A O 1
ATOM 937 N N . LEU A 1 113 ? 6.039 -4.512 -15.780 1.00 88.69 113 LEU A N 1
ATOM 938 C CA . LEU A 1 113 ? 7.218 -5.350 -15.544 1.00 88.69 113 LEU A CA 1
ATOM 939 C C . LEU A 1 113 ? 7.430 -6.380 -16.659 1.00 88.69 113 LEU A C 1
ATOM 941 O O . LEU A 1 113 ? 8.551 -6.837 -16.845 1.00 88.69 113 LEU A O 1
ATOM 945 N N . PHE A 1 114 ? 6.390 -6.675 -17.441 1.00 90.50 114 PHE A N 1
ATOM 946 C CA . PHE A 1 114 ? 6.440 -7.570 -18.601 1.00 90.50 114 PHE A CA 1
ATOM 947 C C . PHE A 1 114 ? 6.629 -6.821 -19.929 1.00 90.50 114 PHE A C 1
ATOM 949 O O . PHE A 1 114 ? 6.517 -7.401 -21.004 1.00 90.50 114 PHE A O 1
ATOM 956 N N . THR A 1 115 ? 6.904 -5.516 -19.878 1.00 91.69 115 THR A N 1
ATOM 957 C CA . THR A 1 115 ? 7.235 -4.721 -21.069 1.00 91.69 115 THR A CA 1
ATOM 958 C C . THR A 1 115 ? 8.744 -4.680 -21.299 1.00 91.69 115 THR A C 1
ATOM 960 O O . THR A 1 115 ? 9.529 -4.984 -20.402 1.00 91.69 115 THR A O 1
ATOM 963 N N . LYS A 1 116 ? 9.176 -4.164 -22.458 1.00 93.00 116 LYS A N 1
ATOM 964 C CA . LYS A 1 116 ? 10.600 -3.895 -22.746 1.00 93.00 116 LYS A CA 1
ATOM 965 C C . LYS A 1 116 ? 11.309 -3.035 -21.685 1.00 93.00 116 LYS A C 1
ATOM 967 O O . LYS A 1 116 ? 12.523 -3.113 -21.538 1.00 93.00 116 LYS A O 1
ATOM 972 N N . ASN A 1 117 ? 10.557 -2.225 -20.935 1.00 93.00 117 ASN A N 1
ATOM 973 C CA . ASN A 1 117 ? 11.089 -1.361 -19.879 1.00 93.00 117 ASN A CA 1
ATOM 974 C C . ASN A 1 117 ? 11.125 -2.046 -18.503 1.00 93.00 117 ASN A C 1
ATOM 976 O O . ASN A 1 117 ? 11.763 -1.531 -17.582 1.00 93.00 117 ASN A O 1
ATOM 980 N N . GLY A 1 118 ? 10.448 -3.186 -18.348 1.00 91.12 118 GLY A N 1
ATOM 981 C CA . GLY A 1 118 ? 10.195 -3.831 -17.063 1.00 91.12 118 GLY A CA 1
ATOM 982 C C . GLY A 1 118 ? 11.462 -4.190 -16.296 1.00 91.12 118 GLY A C 1
ATOM 983 O O . GLY A 1 118 ? 11.583 -3.834 -15.125 1.00 91.12 118 GLY A O 1
ATOM 984 N N . LEU A 1 119 ? 12.453 -4.782 -16.973 1.00 91.31 119 LEU A N 1
ATOM 985 C CA . LEU A 1 119 ? 13.737 -5.140 -16.361 1.00 91.31 119 LEU A CA 1
ATOM 986 C C . LEU A 1 119 ? 14.473 -3.916 -15.796 1.00 91.31 119 LEU A C 1
ATOM 988 O O . LEU A 1 119 ? 15.054 -3.981 -14.713 1.00 91.31 119 LEU A O 1
ATOM 992 N N . LYS A 1 120 ? 14.449 -2.782 -16.509 1.00 94.62 120 LYS A N 1
ATOM 993 C CA . LYS A 1 120 ? 15.103 -1.550 -16.050 1.00 94.62 120 LYS A CA 1
ATOM 994 C C . LYS A 1 120 ? 14.368 -0.943 -14.855 1.00 94.62 120 LYS A C 1
ATOM 996 O O . LYS A 1 120 ? 15.020 -0.550 -13.892 1.00 94.62 120 LYS A O 1
ATOM 1001 N N . ILE A 1 121 ? 13.034 -0.921 -14.896 1.00 92.38 121 ILE A N 1
ATOM 1002 C CA . ILE A 1 121 ? 12.193 -0.471 -13.777 1.00 92.38 121 ILE A CA 1
ATOM 1003 C C . ILE A 1 121 ? 12.468 -1.326 -12.535 1.00 92.38 121 ILE A C 1
ATOM 1005 O O . ILE A 1 121 ? 12.720 -0.780 -11.466 1.00 92.38 121 ILE A O 1
ATOM 1009 N N . PHE A 1 122 ? 12.493 -2.653 -12.678 1.00 88.81 122 PHE A N 1
ATOM 1010 C CA . PHE A 1 122 ? 12.780 -3.570 -11.577 1.00 88.81 122 PHE A CA 1
ATOM 1011 C C . PHE A 1 122 ? 14.162 -3.315 -10.956 1.00 88.81 122 PHE A C 1
ATOM 1013 O O . PHE A 1 122 ? 14.260 -3.123 -9.745 1.00 88.81 122 PHE A O 1
ATOM 1020 N N . LYS A 1 123 ? 15.211 -3.197 -11.783 1.00 91.19 123 LYS A N 1
ATOM 1021 C CA . LYS A 1 123 ? 16.575 -2.888 -11.318 1.00 91.19 123 LYS A CA 1
ATOM 1022 C C . LYS A 1 123 ? 16.654 -1.568 -10.546 1.00 91.19 123 LYS A C 1
ATOM 1024 O O . LYS A 1 123 ? 17.324 -1.511 -9.518 1.00 91.19 123 LYS A O 1
ATOM 1029 N N . ASN A 1 124 ? 15.945 -0.528 -10.993 1.00 90.62 124 ASN A N 1
ATOM 1030 C CA . ASN A 1 124 ? 15.893 0.745 -10.268 1.00 90.62 124 ASN A CA 1
ATOM 1031 C C . ASN A 1 124 ? 15.290 0.560 -8.864 1.00 90.62 124 ASN A C 1
ATOM 1033 O O . ASN A 1 124 ? 15.806 1.104 -7.891 1.00 90.62 124 ASN A O 1
ATOM 1037 N N . LEU A 1 125 ? 14.232 -0.242 -8.724 1.00 84.56 125 LEU A N 1
ATOM 1038 C CA . LEU A 1 125 ? 13.610 -0.501 -7.421 1.00 84.56 125 LEU A CA 1
ATOM 1039 C C . LEU A 1 125 ? 14.518 -1.317 -6.496 1.00 84.56 125 LEU A C 1
ATOM 1041 O O . LEU A 1 125 ? 14.583 -1.037 -5.298 1.00 84.56 125 LEU A O 1
ATOM 1045 N N . GLU A 1 126 ? 15.237 -2.306 -7.032 1.00 85.81 126 GLU A N 1
ATOM 1046 C CA . GLU A 1 126 ? 16.251 -3.047 -6.276 1.00 85.81 126 GLU A CA 1
ATOM 1047 C C . GLU A 1 126 ? 17.364 -2.125 -5.771 1.00 85.81 126 GLU A C 1
ATOM 1049 O O . GLU A 1 126 ? 17.787 -2.234 -4.617 1.00 85.81 126 GLU A O 1
ATOM 1054 N N . GLU A 1 127 ? 17.811 -1.184 -6.603 1.00 88.06 127 GLU A N 1
ATOM 1055 C CA . GLU A 1 127 ? 18.803 -0.185 -6.217 1.00 88.06 127 GLU A CA 1
ATOM 1056 C C . GLU A 1 127 ? 18.284 0.730 -5.098 1.00 88.06 127 GLU A C 1
ATOM 1058 O O . GLU A 1 127 ? 18.964 0.923 -4.086 1.00 88.06 127 GLU A O 1
ATOM 1063 N N . LEU A 1 128 ? 17.055 1.239 -5.213 1.00 84.25 128 LEU A N 1
ATOM 1064 C CA . LEU A 1 128 ? 16.444 2.082 -4.178 1.00 84.25 128 LEU A CA 1
ATOM 1065 C C . LEU A 1 128 ? 16.218 1.326 -2.863 1.00 84.25 128 LEU A C 1
ATOM 1067 O O . LEU A 1 128 ? 16.403 1.898 -1.785 1.00 84.25 128 LEU A O 1
ATOM 1071 N N . LYS A 1 129 ? 15.885 0.032 -2.937 1.00 78.19 129 LYS A N 1
ATOM 1072 C CA . LYS A 1 129 ? 15.783 -0.846 -1.764 1.00 78.19 129 LYS A CA 1
ATOM 1073 C C . LYS A 1 129 ? 17.131 -0.972 -1.046 1.00 78.19 129 LYS A C 1
ATOM 1075 O O . LYS A 1 129 ? 17.162 -0.899 0.180 1.00 78.19 129 LYS A O 1
ATOM 1080 N N . LYS A 1 130 ? 18.241 -1.104 -1.786 1.00 81.75 130 LYS A N 1
ATOM 1081 C CA . LYS A 1 130 ? 19.606 -1.151 -1.220 1.00 81.75 130 LYS A CA 1
ATOM 1082 C C . LYS A 1 130 ? 20.020 0.172 -0.575 1.00 81.75 130 LYS A C 1
ATOM 1084 O O . LYS A 1 130 ? 20.630 0.159 0.488 1.00 81.75 130 LYS A O 1
ATOM 1089 N N . LYS A 1 131 ? 19.652 1.310 -1.175 1.00 76.25 131 LYS A N 1
ATOM 1090 C CA . LYS A 1 131 ? 19.976 2.655 -0.659 1.00 76.25 131 LYS A CA 1
ATOM 1091 C C . LYS A 1 131 ? 19.229 3.028 0.631 1.00 76.25 131 LYS A C 1
ATOM 1093 O O . LYS A 1 131 ? 19.476 4.096 1.178 1.00 76.25 131 LYS A O 1
ATOM 1098 N N . ASN A 1 132 ? 18.319 2.178 1.123 1.00 68.56 132 ASN A N 1
ATOM 1099 C CA . ASN A 1 132 ? 17.538 2.384 2.351 1.00 68.56 132 ASN A CA 1
ATOM 1100 C C . ASN A 1 132 ? 16.787 3.735 2.394 1.00 68.56 132 ASN A C 1
ATOM 1102 O O . ASN A 1 132 ? 16.414 4.210 3.468 1.00 68.56 132 ASN A O 1
ATOM 1106 N N . ILE A 1 133 ? 16.535 4.336 1.220 1.00 60.84 133 ILE A N 1
ATOM 1107 C CA . ILE A 1 133 ? 15.742 5.569 1.054 1.00 60.84 133 ILE A CA 1
ATOM 1108 C C . ILE A 1 133 ? 14.329 5.353 1.621 1.00 60.84 133 ILE A C 1
ATOM 1110 O O . ILE A 1 133 ? 13.692 6.273 2.125 1.00 60.84 133 ILE A O 1
ATOM 1114 N N . LEU A 1 134 ? 13.879 4.097 1.638 1.00 59.12 134 LEU A N 1
ATOM 1115 C CA . LEU A 1 134 ? 12.625 3.655 2.226 1.00 59.12 134 LEU A CA 1
ATOM 1116 C C . LEU A 1 134 ? 12.927 2.844 3.492 1.00 59.12 134 LEU A C 1
ATOM 1118 O O . LEU A 1 134 ? 12.987 1.614 3.462 1.00 59.12 134 LEU A O 1
ATOM 1122 N N . LYS A 1 135 ? 13.156 3.525 4.622 1.00 51.22 135 LYS A N 1
ATOM 1123 C CA . LYS A 1 135 ? 13.330 2.869 5.929 1.00 51.22 135 LYS A CA 1
ATOM 1124 C C . LYS A 1 135 ? 12.185 1.865 6.158 1.00 51.22 135 LYS A C 1
ATOM 1126 O O . LYS A 1 135 ? 11.044 2.269 6.346 1.00 51.22 135 LYS A O 1
ATOM 1131 N N . LYS A 1 136 ? 12.491 0.561 6.180 1.00 46.06 136 LYS A N 1
ATOM 1132 C CA . LYS A 1 136 ? 11.569 -0.543 6.538 1.00 46.06 136 LYS A CA 1
ATOM 1133 C C . LYS A 1 136 ? 10.291 -0.711 5.689 1.00 46.06 136 LYS A C 1
ATOM 1135 O O . LYS A 1 136 ? 9.442 -1.507 6.080 1.00 46.06 136 LYS A O 1
ATOM 1140 N N . SER A 1 137 ? 10.152 -0.069 4.529 1.00 49.34 137 SER A N 1
ATOM 1141 C CA . SER A 1 137 ? 9.052 -0.378 3.603 1.00 49.34 137 SER A CA 1
ATOM 1142 C C . SER A 1 137 ? 9.510 -1.470 2.644 1.00 49.34 137 SER A C 1
ATOM 1144 O O . SER A 1 137 ? 10.180 -1.216 1.644 1.00 49.34 137 SER A O 1
ATOM 1146 N N . VAL A 1 138 ? 9.225 -2.721 2.993 1.00 49.47 138 VAL A N 1
ATOM 1147 C CA . VAL A 1 138 ? 9.570 -3.860 2.142 1.00 49.47 138 VAL A CA 1
ATOM 1148 C C . VAL A 1 138 ? 8.697 -3.766 0.894 1.00 49.47 138 VAL A C 1
ATOM 1150 O O . VAL A 1 138 ? 7.493 -3.978 0.975 1.00 49.47 138 VAL A O 1
ATOM 1153 N N . PHE A 1 139 ? 9.281 -3.446 -0.265 1.00 54.66 139 PHE A N 1
ATOM 1154 C CA . PHE A 1 139 ? 8.635 -3.741 -1.544 1.00 54.66 139 PHE A CA 1
ATOM 1155 C C . PHE A 1 139 ? 8.386 -5.241 -1.597 1.00 54.66 139 PHE A C 1
ATOM 1157 O O . PHE A 1 139 ? 9.335 -6.029 -1.685 1.00 54.66 139 PHE A O 1
ATOM 1164 N N . GLN A 1 140 ? 7.120 -5.629 -1.517 1.00 51.81 140 GLN A N 1
ATOM 1165 C CA . GLN A 1 140 ? 6.715 -6.986 -1.811 1.00 51.81 140 GLN A CA 1
ATOM 1166 C C . GLN A 1 140 ? 6.188 -6.987 -3.238 1.00 51.81 140 GLN A C 1
ATOM 1168 O O . GLN A 1 140 ? 5.006 -6.774 -3.498 1.00 51.81 140 GLN A O 1
ATOM 1173 N N . TYR A 1 141 ? 7.110 -7.203 -4.177 1.00 54.03 141 TYR A N 1
ATOM 1174 C CA . TYR A 1 141 ? 6.747 -7.775 -5.466 1.00 54.03 141 TYR A CA 1
ATOM 1175 C C . TYR A 1 141 ? 5.993 -9.057 -5.134 1.00 54.03 141 TYR A C 1
ATOM 1177 O O . TYR A 1 141 ? 6.485 -9.838 -4.314 1.00 54.03 141 TYR A O 1
ATOM 1185 N N . MET A 1 142 ? 4.799 -9.276 -5.688 1.00 42.81 142 MET A N 1
ATOM 1186 C CA . MET A 1 142 ? 4.232 -10.620 -5.640 1.00 42.81 142 MET A CA 1
ATOM 1187 C C . MET A 1 142 ? 5.330 -11.571 -6.113 1.00 42.81 142 MET A C 1
ATOM 1189 O O . MET A 1 142 ? 5.824 -11.453 -7.233 1.00 42.81 142 MET A O 1
ATOM 1193 N N . THR A 1 143 ? 5.748 -12.449 -5.207 1.00 39.16 143 THR A N 1
ATOM 1194 C CA . THR A 1 143 ? 6.954 -13.281 -5.252 1.00 39.16 143 THR A CA 1
ATOM 1195 C C . THR A 1 143 ? 6.998 -14.236 -6.459 1.00 39.16 143 THR A C 1
ATOM 1197 O O . THR A 1 143 ? 7.938 -15.005 -6.597 1.00 39.16 143 THR A O 1
ATOM 1200 N N . LEU A 1 144 ? 6.007 -14.187 -7.355 1.00 33.25 144 LEU A N 1
ATOM 1201 C CA . LEU A 1 144 ? 5.905 -15.022 -8.547 1.00 33.25 144 LEU A CA 1
ATOM 1202 C C . LEU A 1 144 ? 6.803 -14.573 -9.712 1.00 33.25 144 LEU A C 1
ATOM 1204 O O . LEU A 1 144 ? 7.178 -15.409 -10.521 1.00 33.25 144 LEU A O 1
ATOM 1208 N N . ILE A 1 145 ? 7.161 -13.287 -9.819 1.00 37.19 145 ILE A N 1
ATOM 1209 C CA . ILE A 1 145 ? 7.870 -12.781 -11.016 1.00 37.19 145 ILE A CA 1
ATOM 1210 C C . ILE A 1 145 ? 9.355 -13.180 -11.025 1.00 37.19 145 ILE A C 1
ATOM 1212 O O . ILE A 1 145 ? 9.921 -13.393 -12.089 1.00 37.19 145 ILE A O 1
ATOM 1216 N N . VAL A 1 146 ? 9.978 -13.358 -9.856 1.00 36.94 146 VAL A N 1
ATOM 1217 C CA . VAL A 1 146 ? 11.407 -13.726 -9.752 1.00 36.94 146 VAL A CA 1
ATOM 1218 C C . VAL A 1 146 ? 11.661 -15.201 -10.099 1.00 36.94 146 VAL A C 1
ATOM 1220 O O . VAL A 1 146 ? 12.792 -15.580 -10.353 1.00 36.94 146 VAL A O 1
ATOM 1223 N N . LEU A 1 147 ? 10.622 -16.040 -10.144 1.00 31.77 147 LEU A N 1
ATOM 1224 C CA . LEU A 1 147 ? 10.747 -17.454 -10.521 1.00 31.77 147 LEU A CA 1
ATOM 1225 C C . LEU A 1 147 ? 10.578 -17.713 -12.029 1.00 31.77 147 LEU A C 1
ATOM 1227 O O . LEU A 1 147 ? 10.713 -18.859 -12.445 1.00 31.77 147 LEU A O 1
ATOM 1231 N N . ILE A 1 148 ? 10.249 -16.692 -12.832 1.00 36.09 148 ILE A N 1
ATOM 1232 C CA . ILE A 1 148 ? 9.869 -16.857 -14.251 1.00 36.09 148 ILE A CA 1
ATOM 1233 C C . ILE A 1 148 ? 10.810 -16.087 -15.209 1.00 36.09 148 ILE A C 1
ATOM 1235 O O . ILE A 1 148 ? 10.662 -16.189 -16.425 1.00 36.09 148 ILE A O 1
ATOM 1239 N N . ILE A 1 149 ? 11.807 -15.358 -14.694 1.00 39.72 149 ILE A N 1
ATOM 1240 C CA . ILE A 1 149 ? 12.862 -14.694 -15.488 1.00 39.72 149 ILE A CA 1
ATOM 1241 C C . ILE A 1 149 ? 14.209 -15.287 -15.092 1.00 39.72 149 ILE A C 1
ATOM 1243 O O . ILE A 1 149 ? 15.003 -15.588 -16.008 1.00 39.72 149 ILE A O 1
#

Sequence (149 aa):
MNKSKFKSRLIIGSANFTQNYGVDSIRIKNEEIKKILSLAKKNNINKIDTAENYLKNNLLFTNINKQFKIFSKIEPNSKWISLEFCQKKLEDHIKSFNNNSFEIIFFHDIRILFTKNGLKIFKNLEELKKKNILKKSVFQYMTLIVLII

pLDDT: mean 81.61, std 15.25, range [31.77, 96.62]

Secondary structure (DSSP, 8-state):
--HHHHHTT--EE-HHHHS-BTTTTBPPPHHHHHHHHHHHHHTT--EEE--HHHHTT-TTGGGS-TTSEEEEEE---GGGGSHHHHHHHHHHHHHTTTT--EEEEEES--GGGGSTTHHHHHHHHHHHHHTTSSTT-EE---TTGGG--

Radius of gyration: 16.71 Å; chains: 1; bounding box: 44×35×43 Å